Protein AF-A0A950K146-F1 (afdb_monomer)

Radius of gyration: 16.35 Å; Cα contacts (8 Å, |Δi|>4): 46; chains: 1; bounding box: 33×42×34 Å

Mean predicted aligned error: 6.15 Å

Structure (mmCIF, N/CA/C/O backbone):
data_AF-A0A950K146-F1
#
_entry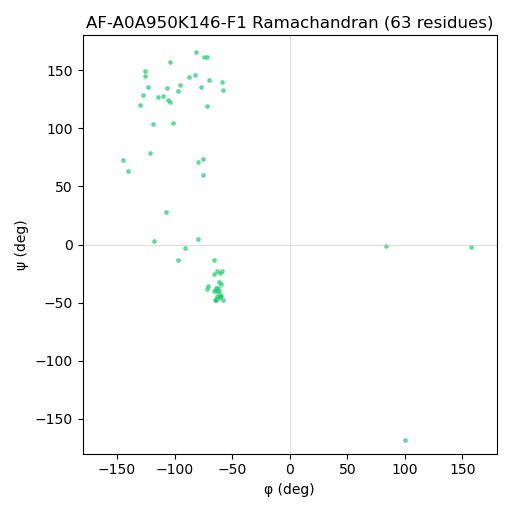.id   AF-A0A950K146-F1
#
loop_
_atom_site.group_PDB
_atom_site.id
_atom_site.type_symbol
_atom_site.label_atom_id
_atom_site.label_alt_id
_atom_site.label_comp_id
_atom_site.label_asym_id
_atom_site.label_entity_id
_atom_site.label_seq_id
_atom_site.pdbx_PDB_ins_code
_atom_site.Cartn_x
_atom_site.Cartn_y
_atom_site.Cartn_z
_atom_site.occupancy
_atom_site.B_iso_or_equiv
_atom_site.auth_seq_id
_atom_site.auth_comp_id
_atom_site.auth_asym_id
_atom_site.auth_atom_id
_atom_site.pdbx_PDB_model_num
ATOM 1 N N . VAL A 1 1 ? 6.818 -7.670 -3.014 1.00 93.19 1 VAL A N 1
ATOM 2 C CA . VAL A 1 1 ? 5.474 -7.630 -2.401 1.00 93.19 1 VAL A CA 1
ATOM 3 C C . VAL A 1 1 ? 5.346 -6.369 -1.563 1.00 93.19 1 VAL A C 1
ATOM 5 O O . VAL A 1 1 ? 6.369 -5.893 -1.078 1.00 93.19 1 VAL A O 1
ATOM 8 N N . VAL A 1 2 ? 4.138 -5.832 -1.405 1.00 97.81 2 VAL A N 1
ATOM 9 C CA . VAL A 1 2 ? 3.803 -4.828 -0.381 1.00 97.81 2 VAL A CA 1
ATOM 10 C C . VAL A 1 2 ? 2.975 -5.526 0.688 1.00 97.81 2 VAL A C 1
ATOM 12 O O . VAL A 1 2 ? 2.081 -6.304 0.365 1.00 97.81 2 VAL A O 1
ATOM 15 N N . LEU A 1 3 ? 3.310 -5.279 1.952 1.00 98.12 3 LEU A N 1
ATOM 16 C CA . LEU A 1 3 ? 2.585 -5.812 3.099 1.00 98.12 3 LEU A CA 1
ATOM 17 C C . LEU A 1 3 ? 1.940 -4.656 3.853 1.00 98.12 3 LEU A C 1
ATOM 19 O O . LEU A 1 3 ? 2.639 -3.717 4.238 1.00 98.12 3 LEU A O 1
ATOM 23 N N . THR A 1 4 ? 0.635 -4.739 4.093 1.00 98.00 4 THR A N 1
ATOM 24 C CA . THR A 1 4 ? -0.067 -3.835 5.012 1.00 98.00 4 THR A CA 1
ATOM 25 C C . THR A 1 4 ? -0.828 -4.638 6.051 1.00 98.00 4 THR A C 1
ATOM 27 O O . THR A 1 4 ? -1.255 -5.766 5.803 1.00 98.00 4 THR A O 1
ATOM 30 N N . LEU A 1 5 ? -0.961 -4.066 7.243 1.00 98.06 5 LEU A N 1
ATOM 31 C CA . LEU A 1 5 ? -1.689 -4.660 8.352 1.00 98.06 5 LEU A CA 1
ATOM 32 C C . LEU A 1 5 ? -2.703 -3.643 8.857 1.00 98.06 5 LEU A C 1
ATOM 34 O O . LEU A 1 5 ? -2.340 -2.502 9.138 1.00 98.06 5 LEU A O 1
ATOM 38 N N . ASN A 1 6 ? -3.952 -4.077 8.979 1.00 98.19 6 ASN A N 1
ATOM 39 C CA . ASN A 1 6 ? -5.055 -3.268 9.472 1.00 98.19 6 ASN A CA 1
ATOM 40 C C . ASN A 1 6 ? -5.699 -3.946 10.680 1.00 98.19 6 ASN A C 1
ATOM 42 O O . ASN A 1 6 ? -5.939 -5.156 10.670 1.00 98.19 6 ASN A O 1
ATOM 46 N N . SER A 1 7 ? -5.985 -3.172 11.722 1.00 97.88 7 SER A N 1
ATOM 47 C CA . SER A 1 7 ? -6.698 -3.654 12.908 1.00 97.88 7 SER A CA 1
ATOM 48 C C . SER A 1 7 ? -8.208 -3.531 12.703 1.00 97.88 7 SER A C 1
ATOM 50 O O . SER A 1 7 ? -8.691 -2.574 12.094 1.00 97.88 7 SER A O 1
ATOM 52 N N . LYS A 1 8 ? -8.970 -4.487 13.238 1.00 96.94 8 LYS A N 1
ATOM 53 C CA . LYS A 1 8 ? -10.435 -4.457 13.292 1.00 96.94 8 LYS A CA 1
ATOM 54 C C . LYS A 1 8 ? -10.925 -4.120 14.707 1.00 96.94 8 LYS A C 1
ATOM 56 O O . LYS A 1 8 ? -10.213 -4.384 15.677 1.00 96.94 8 LYS A O 1
ATOM 61 N N . PRO A 1 9 ? -12.155 -3.591 14.859 1.00 97.00 9 PRO A N 1
ATOM 62 C CA . PRO A 1 9 ? -12.719 -3.264 16.174 1.00 97.00 9 PRO A CA 1
ATOM 63 C C . PRO A 1 9 ? -12.870 -4.460 17.126 1.00 97.00 9 PRO A C 1
ATOM 65 O O . PRO A 1 9 ? -12.886 -4.277 18.338 1.00 97.00 9 PRO A O 1
ATOM 68 N N . ASP A 1 10 ? -12.970 -5.678 16.591 1.00 97.56 10 ASP A N 1
ATOM 69 C CA . ASP A 1 10 ? -13.065 -6.925 17.361 1.00 97.56 10 ASP A CA 1
ATOM 70 C C . ASP A 1 10 ? -11.707 -7.424 17.899 1.00 97.56 10 ASP A C 1
ATOM 72 O O . ASP A 1 10 ? -11.626 -8.507 18.477 1.00 97.56 10 ASP A O 1
ATOM 76 N N . GLY A 1 11 ? -10.635 -6.647 17.708 1.00 97.25 11 GLY A N 1
ATOM 77 C CA . GLY A 1 11 ? -9.277 -6.982 18.135 1.00 97.25 11 GLY A CA 1
ATOM 78 C C . GLY A 1 11 ? -8.514 -7.886 17.163 1.00 97.25 11 GLY A C 1
ATOM 79 O O . GLY A 1 11 ? -7.344 -8.190 17.404 1.00 97.25 11 GLY A O 1
ATOM 80 N N . THR A 1 12 ? -9.131 -8.309 16.056 1.00 98.19 12 THR A N 1
ATOM 81 C CA . THR A 1 12 ? -8.442 -9.076 15.012 1.00 98.19 12 THR A CA 1
ATOM 82 C C . THR A 1 12 ? -7.653 -8.168 14.066 1.00 98.19 12 THR A C 1
ATOM 84 O O . THR A 1 12 ? -7.828 -6.949 14.038 1.00 98.19 12 THR A O 1
ATOM 87 N N . HIS A 1 13 ? -6.758 -8.771 13.281 1.00 98.00 13 HIS A N 1
ATOM 88 C CA . HIS A 1 13 ? -5.941 -8.071 12.293 1.00 98.00 13 HIS A CA 1
ATOM 89 C C . HIS A 1 13 ? -6.109 -8.707 10.917 1.00 98.00 13 HIS A C 1
ATOM 91 O O . HIS A 1 13 ? -6.242 -9.926 10.798 1.00 98.00 13 HIS A O 1
ATOM 97 N N . VAL A 1 14 ? -6.070 -7.881 9.876 1.00 98.19 14 VAL A N 1
ATOM 98 C CA . VAL A 1 14 ? -6.005 -8.315 8.480 1.00 98.19 14 VAL A CA 1
ATOM 99 C C . VAL A 1 14 ? -4.629 -7.973 7.943 1.00 98.19 14 VAL A C 1
ATOM 101 O O . VAL A 1 14 ? -4.184 -6.836 8.066 1.00 98.19 14 VAL A O 1
ATOM 104 N N . VAL A 1 15 ? -3.960 -8.962 7.353 1.00 98.12 15 VAL A N 1
ATOM 105 C CA . VAL A 1 15 ? -2.705 -8.768 6.625 1.00 98.12 15 VAL A CA 1
ATOM 106 C C . VAL A 1 15 ? -3.002 -8.862 5.139 1.00 98.12 15 VAL A C 1
ATOM 108 O O . VAL A 1 15 ? -3.532 -9.871 4.673 1.00 98.12 15 VAL A O 1
ATOM 111 N N . HIS A 1 16 ? -2.639 -7.821 4.404 1.00 98.06 16 HIS A N 1
ATOM 112 C CA . HIS A 1 16 ? -2.676 -7.808 2.951 1.00 98.06 16 HIS A CA 1
ATOM 113 C C . HIS A 1 16 ? -1.285 -8.131 2.417 1.00 98.06 16 HIS A C 1
ATOM 115 O O . HIS A 1 16 ? -0.287 -7.568 2.871 1.00 98.06 16 HIS A O 1
ATOM 121 N N . VAL A 1 17 ? -1.233 -9.056 1.461 1.00 98.12 17 VAL A N 1
ATOM 122 C CA . VAL A 1 17 ? -0.021 -9.418 0.731 1.00 98.12 17 VAL A CA 1
ATOM 123 C C . VAL A 1 17 ? -0.268 -9.117 -0.734 1.00 98.12 17 VAL A C 1
ATOM 125 O O . VAL A 1 17 ? -0.993 -9.846 -1.404 1.00 98.12 17 VAL A O 1
ATOM 128 N N . ASP A 1 18 ? 0.313 -8.023 -1.213 1.00 98.12 18 ASP A N 1
ATOM 129 C CA . ASP A 1 18 ? 0.153 -7.578 -2.590 1.00 98.12 18 ASP A CA 1
ATOM 130 C C . ASP A 1 18 ? 1.409 -7.883 -3.401 1.00 98.12 18 ASP A C 1
ATOM 132 O O . ASP A 1 18 ? 2.520 -7.431 -3.087 1.00 98.12 18 ASP A O 1
ATOM 136 N N . ASP A 1 19 ? 1.232 -8.636 -4.481 1.00 97.25 19 ASP A N 1
ATOM 137 C CA . ASP A 1 19 ? 2.299 -8.886 -5.435 1.00 97.25 19 ASP A CA 1
ATOM 138 C C . ASP A 1 19 ? 2.627 -7.626 -6.228 1.00 97.25 19 ASP A C 1
ATOM 140 O O . ASP A 1 19 ? 1.758 -6.856 -6.636 1.00 97.25 19 ASP A O 1
ATOM 144 N N . VAL A 1 20 ? 3.921 -7.428 -6.481 1.00 96.81 20 VAL A N 1
ATOM 145 C CA . VAL A 1 20 ? 4.384 -6.339 -7.336 1.00 96.81 20 VAL A CA 1
ATOM 146 C C . VAL A 1 20 ? 5.346 -6.885 -8.367 1.00 96.81 20 VAL A C 1
ATOM 148 O O . VAL A 1 20 ? 6.396 -7.425 -8.018 1.00 96.81 20 VAL A O 1
ATOM 151 N N . ALA A 1 21 ? 4.990 -6.719 -9.640 1.00 95.50 21 ALA A N 1
ATOM 152 C CA . ALA A 1 21 ? 5.833 -7.117 -10.757 1.00 95.50 21 ALA A CA 1
ATOM 153 C C . ALA A 1 21 ? 7.200 -6.414 -10.683 1.00 95.50 21 ALA A C 1
ATOM 155 O O . ALA A 1 21 ? 7.262 -5.197 -10.497 1.00 95.50 21 ALA A O 1
ATOM 156 N N . THR A 1 22 ? 8.283 -7.172 -10.868 1.00 94.69 22 THR A N 1
ATOM 157 C CA . THR A 1 22 ? 9.667 -6.716 -10.639 1.00 94.69 22 THR A CA 1
ATOM 158 C C . THR A 1 22 ? 10.411 -6.250 -11.892 1.00 94.69 22 THR A C 1
ATOM 160 O O . THR A 1 22 ? 11.457 -5.623 -11.767 1.00 94.69 22 THR A O 1
ATOM 1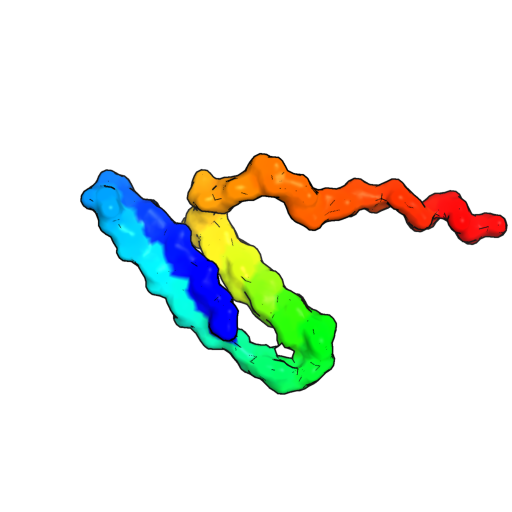63 N N . GLY A 1 23 ? 9.902 -6.526 -13.097 1.00 95.50 23 GLY A N 1
ATOM 164 C CA . GLY A 1 23 ? 10.555 -6.114 -14.349 1.00 95.50 23 GLY A CA 1
ATOM 165 C C . GLY A 1 23 ? 10.468 -4.606 -14.613 1.00 95.50 23 GLY A C 1
ATOM 166 O O . GLY A 1 23 ? 9.585 -3.947 -14.073 1.00 95.50 23 GLY A O 1
ATOM 167 N N . GLY A 1 24 ? 11.320 -4.059 -15.483 1.00 95.12 24 GLY A N 1
ATOM 168 C CA . GLY A 1 24 ? 11.346 -2.629 -15.843 1.00 95.12 24 GLY A CA 1
ATOM 169 C C . GLY A 1 24 ? 12.440 -1.837 -15.121 1.00 95.12 24 GLY A C 1
ATOM 170 O O . GLY A 1 24 ? 13.348 -2.424 -14.534 1.00 95.12 24 GLY A O 1
ATOM 171 N N . SER A 1 25 ? 12.385 -0.503 -15.192 1.00 97.88 25 SER A N 1
ATOM 172 C CA . SER A 1 25 ? 13.377 0.345 -14.522 1.00 97.88 25 SER A CA 1
ATOM 173 C C . SER A 1 25 ? 13.162 0.385 -13.004 1.00 97.88 25 SER A C 1
ATOM 175 O O . SER A 1 25 ? 12.067 0.118 -12.502 1.00 97.88 25 SER A O 1
ATOM 177 N N . LEU A 1 26 ? 14.196 0.785 -12.255 1.00 96.88 26 LEU A N 1
ATOM 178 C CA . LEU A 1 26 ? 14.086 0.987 -10.805 1.00 96.88 26 LEU A CA 1
ATOM 179 C C . LEU A 1 26 ? 13.030 2.047 -10.446 1.00 96.88 26 LEU A C 1
ATOM 181 O O . LEU A 1 26 ? 12.342 1.913 -9.433 1.00 96.88 26 LEU A O 1
ATOM 185 N N . SER A 1 27 ? 12.881 3.077 -11.285 1.00 97.31 27 SER A N 1
ATOM 186 C CA . SER A 1 27 ? 11.850 4.105 -11.115 1.00 97.31 27 SER A CA 1
ATOM 187 C C . SER A 1 27 ? 10.453 3.500 -11.251 1.00 97.31 27 SER A C 1
ATOM 189 O O . SER A 1 27 ? 9.615 3.673 -10.368 1.00 97.31 27 SER A O 1
ATOM 191 N N . ASP A 1 28 ? 10.227 2.690 -12.290 1.00 97.12 28 ASP A N 1
ATOM 192 C CA . ASP A 1 28 ? 8.929 2.044 -12.514 1.00 97.12 28 ASP A CA 1
ATOM 193 C C . ASP A 1 28 ? 8.584 1.057 -11.397 1.00 97.12 28 ASP A C 1
ATOM 195 O O . ASP A 1 28 ? 7.420 0.930 -11.010 1.00 97.12 28 ASP A O 1
ATOM 199 N N . LEU A 1 29 ? 9.587 0.333 -10.891 1.00 97.06 29 LEU A N 1
ATOM 200 C CA . LEU A 1 29 ? 9.419 -0.571 -9.760 1.00 97.06 29 LEU A CA 1
ATOM 201 C C . LEU A 1 29 ? 9.035 0.202 -8.492 1.00 97.06 29 LEU A C 1
ATOM 203 O O . LEU A 1 29 ? 8.065 -0.158 -7.824 1.00 97.06 29 LEU A O 1
ATOM 207 N N . SER A 1 30 ? 9.747 1.293 -8.201 1.00 96.56 30 SER A N 1
ATOM 208 C CA . SER A 1 30 ? 9.464 2.163 -7.054 1.00 96.56 30 SER A CA 1
ATOM 209 C C . SER A 1 30 ? 8.055 2.751 -7.142 1.00 96.56 30 SER A C 1
ATOM 211 O O . SER A 1 30 ? 7.301 2.700 -6.171 1.00 96.56 30 SER A O 1
ATOM 213 N N . GLN A 1 31 ? 7.654 3.230 -8.323 1.00 97.19 31 GLN A N 1
ATOM 214 C CA . GLN A 1 31 ? 6.322 3.784 -8.548 1.00 97.19 31 GLN A CA 1
ATOM 215 C C . GLN A 1 31 ? 5.220 2.738 -8.346 1.00 97.19 31 GLN A C 1
ATOM 217 O O . GLN A 1 31 ? 4.189 3.040 -7.745 1.00 97.19 31 GLN A O 1
ATOM 222 N N . ARG A 1 32 ? 5.428 1.495 -8.797 1.00 97.75 32 ARG A N 1
ATOM 223 C CA . ARG A 1 32 ? 4.476 0.396 -8.571 1.00 97.75 32 ARG A CA 1
ATOM 224 C C . ARG A 1 32 ? 4.307 0.075 -7.091 1.00 97.75 32 ARG A C 1
ATOM 226 O O . ARG A 1 32 ? 3.176 -0.064 -6.635 1.00 97.75 32 ARG A O 1
ATOM 233 N N . TRP A 1 33 ? 5.404 0.006 -6.338 1.00 97.94 33 TRP A N 1
ATOM 234 C CA . TRP A 1 33 ? 5.349 -0.224 -4.890 1.00 97.94 33 TRP A CA 1
ATOM 235 C C . TRP A 1 33 ? 4.566 0.884 -4.186 1.00 97.94 33 TRP A C 1
ATOM 237 O O . TRP A 1 33 ? 3.697 0.599 -3.365 1.00 97.94 33 TRP A O 1
ATOM 247 N N . MET A 1 34 ? 4.833 2.144 -4.543 1.00 97.19 34 MET A N 1
ATOM 248 C CA . MET A 1 34 ? 4.121 3.287 -3.966 1.00 97.19 34 MET A CA 1
ATOM 249 C C . MET A 1 34 ? 2.644 3.300 -4.346 1.00 97.19 34 MET A C 1
ATOM 251 O O . MET A 1 34 ? 1.811 3.527 -3.480 1.00 97.19 34 MET A O 1
ATOM 255 N N . SER A 1 35 ? 2.303 2.963 -5.590 1.00 97.94 35 SER A N 1
ATOM 256 C CA . SER A 1 35 ? 0.906 2.904 -6.039 1.00 97.94 35 SER A CA 1
ATOM 257 C C . SER A 1 35 ? 0.090 1.887 -5.231 1.00 97.94 35 SER A C 1
ATOM 259 O O . SER A 1 35 ? -1.022 2.190 -4.805 1.00 97.94 35 SER A O 1
ATOM 261 N N . VAL A 1 36 ? 0.653 0.700 -4.972 1.00 98.25 36 VAL A N 1
ATOM 262 C CA . VAL A 1 36 ? 0.003 -0.330 -4.144 1.00 98.25 36 VAL A CA 1
ATOM 263 C C . VAL A 1 36 ? -0.152 0.141 -2.699 1.00 98.25 36 VAL A C 1
ATOM 265 O O . VAL A 1 36 ? -1.246 0.056 -2.144 1.00 98.25 36 VAL A O 1
ATOM 268 N N . LEU A 1 37 ? 0.914 0.688 -2.105 1.00 97.38 37 LEU A N 1
ATOM 269 C CA . LEU A 1 37 ? 0.871 1.215 -0.742 1.00 97.38 37 LEU A CA 1
ATOM 270 C C . LEU A 1 37 ? -0.189 2.316 -0.593 1.00 97.38 37 LEU A C 1
ATOM 272 O O . LEU A 1 37 ? -0.993 2.275 0.332 1.00 97.38 37 LEU A O 1
ATOM 276 N N . GLU A 1 38 ? -0.220 3.284 -1.508 1.00 97.56 38 GLU A N 1
ATOM 277 C CA . GLU A 1 38 ? -1.195 4.373 -1.479 1.00 97.56 38 GLU A CA 1
ATOM 278 C C . GLU A 1 38 ? -2.634 3.870 -1.624 1.00 97.56 38 GLU A C 1
ATOM 280 O O . GLU A 1 38 ?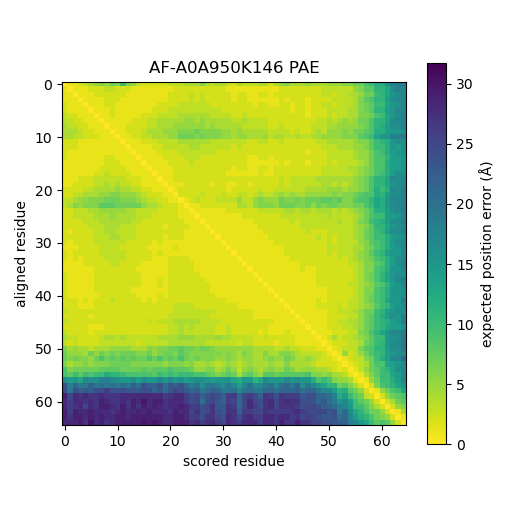 -3.526 4.393 -0.961 1.00 97.56 38 GLU A O 1
ATOM 285 N N . ASN A 1 39 ? -2.875 2.849 -2.453 1.00 98.12 39 ASN A N 1
ATOM 286 C CA . ASN A 1 39 ? -4.199 2.238 -2.566 1.00 98.12 39 ASN A CA 1
ATOM 287 C C . ASN A 1 39 ? -4.649 1.626 -1.234 1.00 98.12 39 ASN A C 1
ATOM 289 O O . ASN A 1 39 ? -5.763 1.903 -0.801 1.00 98.12 39 ASN A O 1
ATOM 293 N N . ARG A 1 40 ? -3.770 0.891 -0.540 1.00 97.94 40 ARG A N 1
ATOM 294 C CA . ARG A 1 40 ? -4.067 0.340 0.794 1.00 97.94 40 ARG A CA 1
ATOM 295 C C . ARG A 1 40 ? -4.293 1.423 1.846 1.00 97.94 40 ARG A C 1
ATOM 297 O O . ARG A 1 40 ? -5.203 1.306 2.659 1.00 97.94 40 ARG A O 1
ATOM 304 N N . ILE A 1 41 ? -3.524 2.512 1.804 1.00 97.62 41 ILE A N 1
AT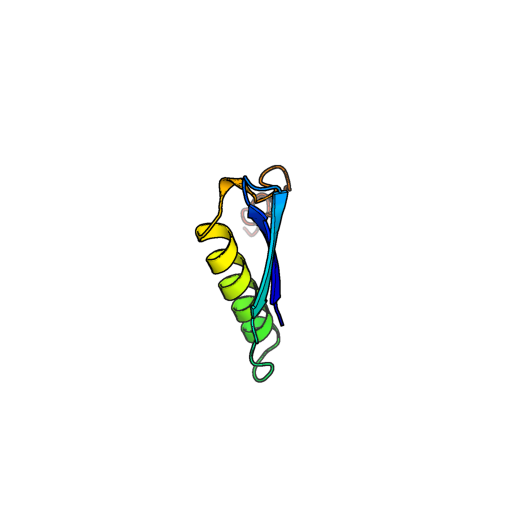OM 305 C CA . ILE A 1 41 ? -3.746 3.666 2.690 1.00 97.62 41 ILE A CA 1
ATOM 306 C C . ILE A 1 41 ? -5.133 4.277 2.450 1.00 97.62 41 ILE A C 1
ATOM 308 O O . ILE A 1 41 ? -5.797 4.645 3.410 1.00 97.62 41 ILE A O 1
ATOM 312 N N . ARG A 1 42 ? -5.599 4.376 1.196 1.00 98.00 42 ARG A N 1
ATOM 313 C CA . ARG A 1 42 ? -6.931 4.929 0.878 1.00 98.00 42 ARG A CA 1
ATOM 314 C C . ARG A 1 42 ? -8.087 4.069 1.398 1.00 98.00 42 ARG A C 1
ATOM 316 O O . ARG A 1 42 ? -9.160 4.618 1.622 1.00 98.00 42 ARG A O 1
ATOM 323 N N . GLU A 1 43 ? -7.885 2.765 1.591 1.00 97.69 43 GLU A N 1
ATOM 324 C CA . GLU A 1 43 ? -8.894 1.863 2.170 1.00 97.69 43 GLU A CA 1
ATOM 325 C C . GLU A 1 43 ? -9.106 2.127 3.674 1.00 97.69 43 GLU A C 1
ATOM 327 O O . GLU A 1 43 ? -10.238 2.053 4.148 1.00 97.69 43 GLU A O 1
ATOM 332 N N . HIS A 1 44 ? -8.040 2.483 4.404 1.00 97.00 44 HIS A N 1
ATOM 333 C CA . HIS A 1 44 ? -8.045 2.726 5.856 1.00 97.00 44 HIS A CA 1
ATOM 334 C C . HIS A 1 44 ? -7.159 3.925 6.246 1.00 97.00 44 HIS A C 1
ATOM 336 O O . HIS A 1 44 ? -6.147 3.758 6.943 1.00 97.00 44 HIS A O 1
ATOM 342 N N . PRO A 1 45 ? -7.481 5.148 5.785 1.00 97.50 45 PRO A N 1
ATOM 343 C CA . PRO A 1 45 ? -6.610 6.306 5.962 1.00 97.50 45 PRO A CA 1
ATOM 344 C C . PRO A 1 45 ? -6.384 6.643 7.437 1.00 97.50 45 PRO A C 1
ATOM 346 O O . PRO A 1 45 ? -5.302 7.082 7.806 1.00 97.50 45 PRO A O 1
ATOM 349 N N . GLU A 1 46 ? -7.360 6.402 8.307 1.00 97.19 46 GLU A N 1
ATOM 350 C CA . GLU A 1 46 ? -7.277 6.635 9.749 1.00 97.19 46 GLU A CA 1
ATOM 351 C C . GLU A 1 46 ? -6.221 5.776 10.459 1.00 97.19 46 GLU A C 1
ATOM 353 O O . GLU A 1 46 ? -5.741 6.162 11.523 1.00 97.19 46 GLU A O 1
ATOM 358 N N . GLN A 1 47 ? -5.838 4.636 9.876 1.00 97.25 47 GLN A N 1
ATOM 359 C CA . GLN A 1 47 ? -4.833 3.731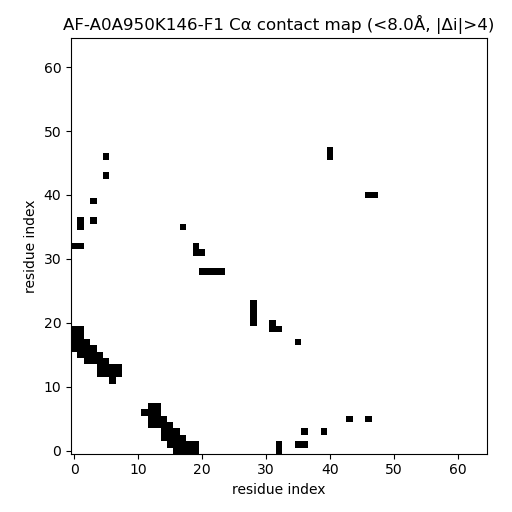 10.443 1.00 97.25 47 GLN A CA 1
ATOM 360 C C . GLN A 1 47 ? -3.411 4.041 9.958 1.00 97.25 47 GLN A C 1
ATOM 362 O O . GLN A 1 47 ? -2.450 3.405 10.393 1.00 97.25 47 GLN A O 1
ATOM 367 N N . TRP A 1 48 ? -3.249 5.017 9.062 1.00 96.38 48 TRP A N 1
ATOM 368 C CA . TRP A 1 4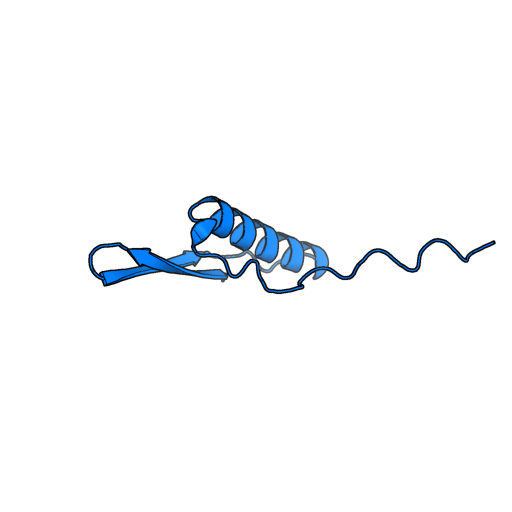8 ? -1.939 5.428 8.579 1.00 96.38 48 TRP A CA 1
ATOM 369 C C . TRP A 1 48 ? -1.245 6.409 9.533 1.00 96.38 48 TRP A C 1
ATOM 371 O O . TRP A 1 48 ? -1.860 7.281 10.148 1.00 96.38 48 TRP A O 1
ATOM 381 N N . MET A 1 49 ? 0.083 6.312 9.622 1.00 93.56 49 MET A N 1
ATOM 382 C CA . MET A 1 49 ? 0.909 7.172 10.474 1.00 93.56 49 MET A CA 1
ATOM 383 C C . MET A 1 49 ? 1.163 8.544 9.823 1.00 93.56 49 MET A C 1
ATOM 385 O O . MET A 1 49 ? 2.282 8.859 9.415 1.00 93.5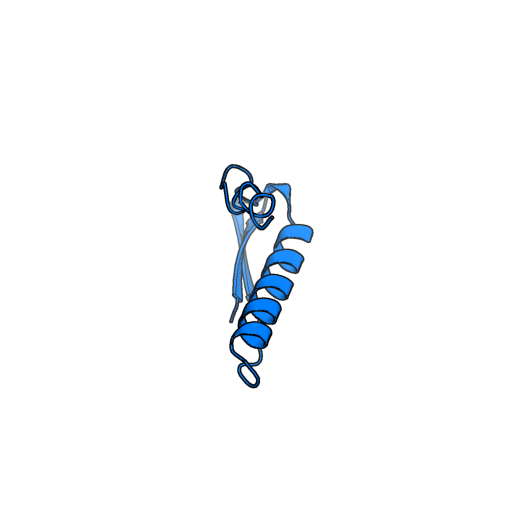6 49 MET A O 1
ATOM 389 N N . TRP A 1 50 ? 0.133 9.393 9.747 1.00 91.75 50 TRP A N 1
ATOM 390 C CA . TRP A 1 50 ? 0.215 10.732 9.131 1.00 91.75 50 TRP A CA 1
ATOM 391 C C . TRP A 1 50 ? 1.252 11.666 9.759 1.00 91.75 50 TRP A C 1
ATOM 393 O O . TRP A 1 50 ? 1.725 12.591 9.107 1.00 91.75 50 TRP A O 1
ATOM 403 N N . MET A 1 51 ? 1.638 11.419 11.011 1.00 91.06 51 MET A N 1
ATOM 404 C CA . MET A 1 51 ? 2.671 12.194 11.704 1.00 91.06 51 MET A CA 1
ATOM 405 C C . MET A 1 51 ? 4.071 12.032 11.089 1.00 91.06 51 MET A C 1
ATOM 407 O O . MET A 1 51 ? 4.978 12.801 11.410 1.00 91.06 51 MET A O 1
ATOM 411 N N . HIS A 1 52 ? 4.275 11.047 10.210 1.00 88.44 52 HIS A N 1
ATOM 412 C CA . HIS A 1 52 ? 5.543 10.853 9.526 1.00 88.44 52 HIS A CA 1
ATOM 413 C C . HIS A 1 52 ? 5.780 11.947 8.469 1.00 88.44 52 HIS A C 1
ATOM 415 O O . HIS A 1 52 ? 5.057 12.047 7.475 1.00 88.44 52 HIS A O 1
ATOM 421 N N . ARG A 1 53 ? 6.858 12.727 8.620 1.00 85.31 53 ARG A N 1
ATOM 422 C CA . ARG A 1 53 ? 7.305 13.724 7.628 1.00 85.31 53 ARG A CA 1
ATOM 423 C C . ARG A 1 53 ? 7.975 13.043 6.433 1.00 85.31 53 ARG A C 1
ATOM 425 O O . ARG A 1 53 ? 9.195 13.025 6.309 1.00 85.31 53 ARG A O 1
ATOM 432 N N . ARG A 1 54 ? 7.169 12.412 5.575 1.00 87.38 54 ARG A N 1
ATOM 433 C CA . ARG A 1 54 ? 7.668 11.615 4.441 1.00 87.38 54 ARG A CA 1
ATOM 434 C C . ARG A 1 54 ? 8.252 12.466 3.315 1.00 87.38 54 ARG A C 1
ATOM 436 O O . ARG A 1 54 ? 9.221 12.056 2.683 1.00 87.38 54 ARG A O 1
ATOM 443 N N . TRP A 1 55 ? 7.630 13.602 3.035 1.00 85.00 55 TRP A N 1
ATOM 444 C CA . TRP A 1 55 ? 8.004 14.469 1.926 1.00 85.00 55 TRP A CA 1
ATOM 445 C C . TRP A 1 55 ? 8.937 15.566 2.425 1.00 85.00 55 TRP A C 1
ATOM 447 O O . TRP A 1 55 ? 8.714 16.125 3.497 1.00 85.00 55 TRP A O 1
ATOM 457 N N . LYS A 1 56 ? 9.992 15.847 1.659 1.00 82.31 56 LYS A N 1
ATOM 458 C CA . LYS A 1 56 ? 10.815 17.035 1.880 1.00 82.31 56 LYS A CA 1
ATOM 459 C C . LYS A 1 56 ? 10.062 18.233 1.317 1.00 82.31 56 LYS A C 1
ATOM 461 O O . LYS A 1 56 ? 9.533 18.139 0.208 1.00 82.31 56 LYS A O 1
ATOM 466 N N . ASP A 1 57 ? 10.030 19.325 2.067 1.00 80.81 57 ASP A N 1
ATOM 467 C CA . ASP A 1 57 ? 9.497 20.586 1.569 1.00 80.81 57 ASP A CA 1
ATOM 468 C C . ASP A 1 57 ? 10.292 21.005 0.326 1.00 80.81 57 ASP A C 1
ATOM 470 O O . ASP A 1 57 ? 11.508 20.801 0.247 1.00 80.81 57 ASP A O 1
ATOM 474 N N . ALA A 1 58 ? 9.599 21.533 -0.680 1.00 67.50 58 ALA A N 1
ATOM 475 C CA . ALA A 1 58 ? 10.199 21.956 -1.940 1.00 67.50 58 ALA A CA 1
ATOM 476 C C . ALA A 1 58 ? 10.962 23.285 -1.774 1.00 67.50 58 ALA A C 1
ATOM 478 O O . ALA A 1 58 ? 10.647 24.282 -2.417 1.00 67.50 58 ALA A O 1
ATOM 479 N N . GLU A 1 59 ? 11.966 23.317 -0.903 1.00 63.38 59 GLU A N 1
ATOM 480 C CA . GLU A 1 59 ? 12.930 24.410 -0.813 1.00 63.38 59 GLU A CA 1
ATOM 481 C C . GLU A 1 59 ? 14.225 23.969 -1.501 1.00 63.38 59 GLU A C 1
ATOM 483 O O . GLU A 1 59 ? 14.970 23.132 -0.994 1.00 63.38 59 GLU A O 1
ATOM 488 N N . GLY A 1 60 ? 14.459 24.489 -2.711 1.00 59.88 60 GLY A N 1
ATOM 489 C CA . GLY A 1 60 ? 15.702 24.240 -3.449 1.00 59.88 60 GLY A CA 1
ATOM 490 C C . GLY A 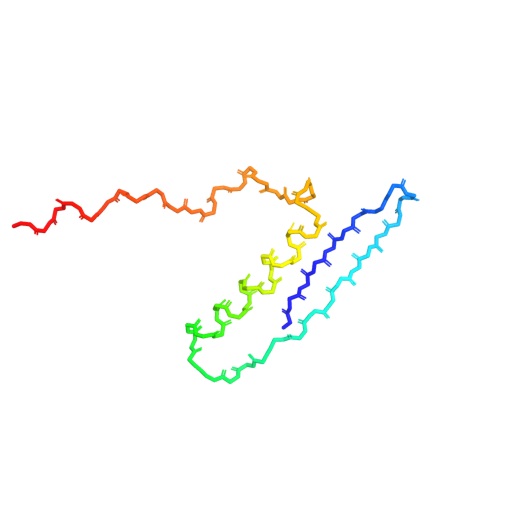1 60 ? 15.667 24.412 -4.971 1.00 59.88 60 GLY A C 1
ATOM 491 O O . GLY A 1 60 ? 16.708 24.270 -5.597 1.00 59.88 60 GLY A O 1
ATOM 492 N N . SER A 1 61 ? 14.527 24.728 -5.599 1.00 57.91 61 SER A N 1
ATOM 493 C CA . SER A 1 61 ? 14.455 24.920 -7.063 1.00 57.91 61 SER A CA 1
ATOM 494 C C . SER A 1 61 ? 14.291 26.385 -7.500 1.00 57.91 61 SER A C 1
ATOM 496 O O . SER A 1 61 ? 13.670 26.645 -8.531 1.00 57.91 61 SER A O 1
ATOM 498 N N . ARG A 1 62 ? 14.778 27.353 -6.709 1.00 57.62 62 ARG A N 1
ATOM 499 C CA . ARG A 1 62 ? 14.694 28.795 -7.030 1.00 57.62 62 ARG A CA 1
ATOM 500 C C . ARG A 1 62 ? 16.026 29.530 -7.195 1.00 57.62 62 ARG A C 1
ATOM 502 O O . ARG A 1 62 ? 15.972 30.705 -7.520 1.00 57.62 62 ARG A O 1
ATOM 509 N N . ASP A 1 63 ? 17.167 28.852 -7.102 1.00 55.53 63 ASP A N 1
ATOM 510 C CA . ASP A 1 63 ? 18.472 29.455 -7.407 1.00 55.53 63 ASP A CA 1
ATOM 511 C C . ASP A 1 63 ? 19.177 28.672 -8.519 1.00 55.53 63 ASP A C 1
ATOM 513 O O . ASP A 1 63 ? 20.044 27.832 -8.293 1.00 55.53 63 ASP A O 1
ATOM 517 N N . ALA A 1 64 ? 18.749 28.934 -9.749 1.00 51.56 64 ALA A N 1
ATOM 518 C CA . ALA A 1 64 ? 19.532 28.704 -10.958 1.00 51.56 64 ALA A CA 1
ATOM 519 C C . ALA A 1 64 ? 19.182 29.833 -11.936 1.00 51.56 64 ALA A C 1
ATOM 521 O O . ALA A 1 64 ? 18.402 29.648 -12.872 1.00 51.56 64 ALA A O 1
ATOM 522 N N . GLY A 1 65 ? 19.681 31.026 -11.613 1.00 44.00 65 GLY A N 1
ATOM 523 C CA . GLY A 1 65 ? 19.745 32.197 -12.485 1.00 44.00 65 GLY A CA 1
ATOM 524 C C . GLY A 1 65 ? 21.194 32.515 -12.810 1.00 44.00 65 GLY A C 1
ATOM 525 O O . GLY A 1 65 ? 22.051 32.233 -11.941 1.00 44.00 65 GLY A O 1
#

Sequence (65 aa):
VVLTLNSKPDGTHVVHVDDVATGGSLSDLSQRWMSVLENRIREHPEQWMWMHRRWKDAEGSRDAG

Secondary structure (DSSP, 8-state):
-EEEEEE-TTS-EEEEEE-----S-HHHHHHHHHHHHHHHHHHSGGGS-TTS--SPP--SSS---

Solvent-accessible surface area (backbone atoms only — not comparable to full-atom values): 4427 Å² to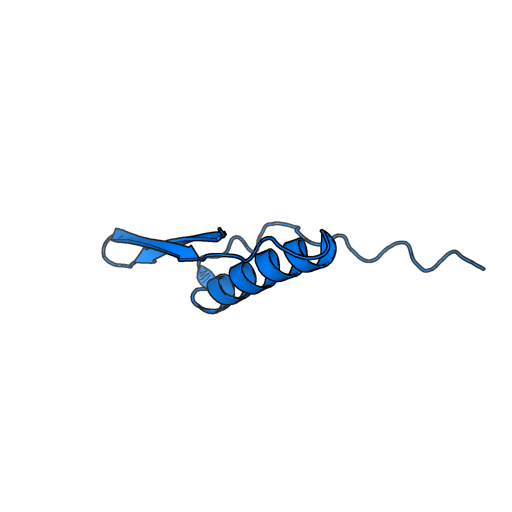tal; per-residue (Å²): 106,50,78,49,76,46,80,45,97,87,74,49,74,49,76,47,81,41,85,60,80,76,74,79,53,74,66,58,34,51,51,50,54,49,53,54,51,52,53,58,38,71,77,46,56,88,78,50,75,78,86,58,82,81,70,77,76,93,80,79,90,82,82,87,130

pLDDT: mean 90.97, std 13.44, range [44.0, 98.25]

Nearest PDB structures (foldseek):
  8j9j-assembly1_B4  TM=3.528E-01  e=4.710E+00  Euglena gracilis
  7qcd-assembly1_F  TM=4.196E-01  e=8.710E+00  Saccharomyces cerevisiae S288C
  1mnm-assembly1_C  TM=3.407E-01  e=8.134E+00  Saccharomyces cerevisiae

Foldseek 3Di:
DAWDWDADPVRDIDIDDDDQDDDDDPVVSVVRNVVVVVVVCVVPVVPDPPVDPPDDPPPDPPPDD